Protein AF-A0A9X6SUN3-F1 (afdb_monomer)

Nearest PDB structures (foldseek):
  3gpv-assembly1_A  TM=6.582E-01  e=1.023E-02  [Bacillus thuringiensis] serovar konkukian
  4wls-assembly1_B  TM=5.507E-01  e=3.189E-02  Escherichia coli DH5[alpha]
  5d8c-assembly1_A  TM=5.685E-01  e=4.764E-02  Haemophilus influenzae Rd KW20
  6xh7-assembly1_G  TM=6.131E-01  e=9.940E-02  Escherichia coli
  2x4h-assembly1_D  TM=3.704E-01  e=5.093E-02  Saccharolobus solfataricus P2

Radius of gyration: 16.78 Å; Cα contacts (8 Å, |Δi|>4): 73; chains: 1; bounding box: 44×37×34 Å

Structure (mmCIF, N/CA/C/O backbone):
data_AF-A0A9X6SUN3-F1
#
_entry.id   AF-A0A9X6SUN3-F1
#
loop_
_atom_site.group_PDB
_atom_site.id
_atom_site.type_symbol
_atom_site.label_atom_id
_atom_site.label_alt_id
_atom_site.label_comp_id
_atom_site.label_asym_id
_atom_site.label_entity_id
_atom_site.label_seq_id
_atom_site.pdbx_PDB_ins_code
_atom_site.Cartn_x
_atom_site.Cartn_y
_atom_site.Cartn_z
_atom_site.occupancy
_atom_site.B_iso_or_equiv
_atom_site.auth_seq_id
_atom_site.auth_comp_id
_atom_site.auth_asym_id
_atom_site.auth_atom_id
_atom_site.pdbx_PDB_model_num
ATOM 1 N N . MET A 1 1 ? -6.641 11.101 -11.226 1.00 84.31 1 MET A N 1
ATOM 2 C CA . MET A 1 1 ? -6.070 9.754 -11.003 1.00 84.31 1 MET A CA 1
ATOM 3 C C . MET A 1 1 ? -4.673 9.700 -11.606 1.00 84.31 1 MET A C 1
ATOM 5 O O . MET A 1 1 ? -4.472 10.252 -12.681 1.00 84.31 1 MET A O 1
ATOM 9 N N . PHE A 1 2 ? -3.731 9.051 -10.929 1.00 90.69 2 PHE A N 1
ATOM 10 C CA . PHE A 1 2 ? -2.306 9.020 -11.242 1.00 90.69 2 PHE A CA 1
ATOM 11 C C . PHE A 1 2 ? -1.829 7.582 -11.454 1.00 90.69 2 PHE A C 1
ATOM 13 O O . PHE A 1 2 ? -2.244 6.666 -10.744 1.00 90.69 2 PHE A O 1
ATOM 20 N N . LYS A 1 3 ? -0.932 7.369 -12.418 1.00 91.56 3 LYS A N 1
ATOM 21 C CA . LYS A 1 3 ? -0.252 6.079 -12.607 1.00 91.56 3 LYS A CA 1
ATOM 22 C C . LYS A 1 3 ? 0.974 5.983 -11.688 1.00 91.56 3 LYS A C 1
ATOM 24 O O . LYS A 1 3 ? 1.619 7.008 -11.461 1.00 91.56 3 LYS A O 1
ATOM 29 N N . PRO A 1 4 ? 1.406 4.775 -11.273 1.00 91.12 4 PRO A N 1
ATOM 30 C CA . PRO A 1 4 ? 2.596 4.593 -10.436 1.00 91.12 4 PRO A CA 1
ATOM 31 C C . PRO A 1 4 ? 3.842 5.310 -10.971 1.00 91.12 4 PRO A C 1
ATOM 33 O O . PRO A 1 4 ? 4.560 5.952 -10.213 1.00 91.12 4 PRO A O 1
ATOM 36 N N . LYS A 1 5 ? 4.062 5.297 -12.295 1.00 93.06 5 LYS A N 1
ATOM 37 C CA . LYS A 1 5 ? 5.192 5.994 -12.936 1.00 93.06 5 LYS A CA 1
ATOM 38 C C . LYS A 1 5 ? 5.235 7.498 -12.635 1.00 93.06 5 LYS A C 1
ATOM 40 O O . LYS A 1 5 ? 6.319 8.061 -12.579 1.00 93.06 5 LYS A O 1
ATOM 45 N N . GLN A 1 6 ? 4.077 8.138 -12.479 1.00 92.69 6 GLN A N 1
ATOM 46 C CA . GLN A 1 6 ? 3.991 9.579 -12.238 1.00 92.69 6 GLN A CA 1
ATOM 47 C C . GLN A 1 6 ? 4.308 9.932 -10.789 1.00 92.69 6 GLN A C 1
ATOM 49 O O . GLN A 1 6 ? 4.820 11.017 -10.543 1.00 92.69 6 GLN A O 1
ATOM 54 N N . ILE A 1 7 ? 4.008 9.030 -9.849 1.00 93.62 7 ILE A N 1
ATOM 55 C CA . ILE A 1 7 ? 4.084 9.349 -8.424 1.00 93.62 7 ILE A CA 1
ATOM 56 C C . ILE A 1 7 ? 5.227 8.669 -7.671 1.00 93.62 7 ILE A C 1
ATOM 58 O O . ILE A 1 7 ? 5.565 9.099 -6.576 1.00 93.62 7 ILE A O 1
ATOM 62 N N . ALA A 1 8 ? 5.855 7.640 -8.246 1.00 94.38 8 ALA A N 1
ATOM 63 C CA . ALA A 1 8 ? 7.008 6.977 -7.638 1.00 94.38 8 ALA A CA 1
ATOM 64 C C . ALA A 1 8 ? 8.130 7.950 -7.211 1.00 94.38 8 ALA A C 1
ATOM 66 O O . ALA A 1 8 ? 8.654 7.770 -6.108 1.00 94.38 8 ALA A O 1
ATOM 67 N N . PRO A 1 9 ? 8.439 9.024 -7.975 1.00 94.38 9 PRO A N 1
ATOM 68 C CA . PRO A 1 9 ? 9.422 10.018 -7.547 1.00 94.38 9 PRO A CA 1
ATOM 69 C C . PRO A 1 9 ? 9.067 10.749 -6.244 1.00 94.38 9 PRO A C 1
ATOM 71 O O . PRO A 1 9 ? 9.979 11.085 -5.498 1.00 94.38 9 PRO A O 1
ATOM 74 N N . PHE A 1 10 ? 7.781 10.954 -5.922 1.00 92.94 10 PHE A N 1
ATOM 75 C CA . PHE A 1 10 ? 7.380 11.608 -4.663 1.00 92.94 10 PHE A CA 1
ATOM 76 C C . PHE A 1 10 ? 7.743 10.782 -3.428 1.00 92.94 10 PHE A C 1
ATOM 78 O O . PHE A 1 10 ? 7.952 11.336 -2.355 1.00 92.94 10 PHE A O 1
ATOM 85 N N . PHE A 1 11 ? 7.851 9.463 -3.587 1.00 93.38 11 PHE A N 1
ATOM 86 C CA . PHE A 1 11 ? 8.261 8.546 -2.526 1.00 93.38 11 PHE A CA 1
ATOM 87 C C . PHE A 1 11 ? 9.741 8.161 -2.623 1.00 93.38 1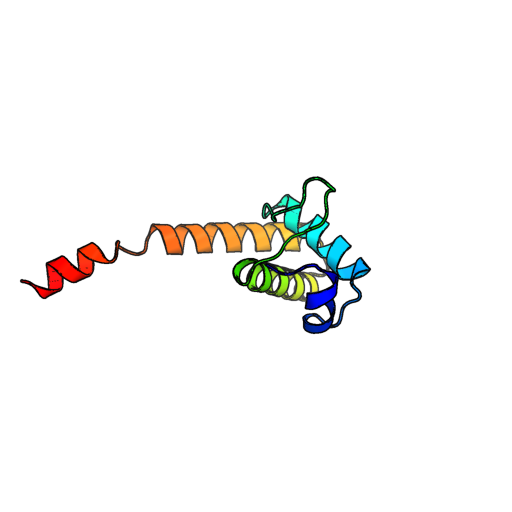1 PHE A C 1
ATOM 89 O O . PHE A 1 11 ? 10.178 7.252 -1.922 1.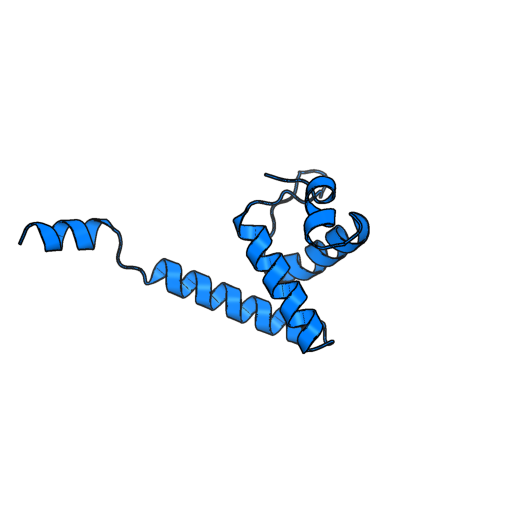00 93.38 11 PHE A O 1
ATOM 96 N N . SER A 1 12 ? 10.512 8.815 -3.500 1.00 94.19 12 SER A N 1
ATOM 97 C CA . SER A 1 12 ? 11.908 8.461 -3.786 1.00 94.19 12 SER A CA 1
ATOM 98 C C . SER A 1 12 ? 12.077 6.994 -4.210 1.00 94.19 12 SER A C 1
ATOM 100 O O . SER A 1 12 ? 13.056 6.338 -3.857 1.00 94.19 12 SER A O 1
ATOM 102 N N . MET A 1 13 ? 11.111 6.463 -4.970 1.00 94.94 13 MET A N 1
ATOM 103 C CA . MET A 1 13 ? 11.084 5.075 -5.434 1.00 94.94 13 MET A CA 1
ATOM 104 C C . MET A 1 13 ? 11.093 4.979 -6.956 1.00 94.94 13 MET A C 1
ATOM 106 O O . MET A 1 13 ? 10.634 5.865 -7.678 1.00 94.94 13 MET A O 1
ATOM 110 N N . THR A 1 14 ? 11.551 3.837 -7.462 1.00 95.94 14 THR A N 1
ATOM 111 C CA . THR A 1 14 ? 11.310 3.461 -8.858 1.00 95.94 14 THR A CA 1
ATOM 112 C C . THR A 1 14 ? 9.843 3.052 -9.063 1.00 95.94 14 THR A C 1
ATOM 114 O O . THR A 1 14 ? 9.194 2.567 -8.130 1.00 95.94 14 THR A O 1
ATOM 117 N N . PRO A 1 15 ? 9.297 3.156 -10.292 1.00 93.88 15 PRO A N 1
ATOM 118 C CA . PRO A 1 15 ? 7.938 2.689 -10.582 1.00 93.88 15 PRO A CA 1
ATOM 119 C C . PRO A 1 15 ? 7.707 1.210 -10.236 1.00 93.88 15 PRO A C 1
ATOM 121 O O . PRO A 1 15 ? 6.592 0.831 -9.879 1.00 93.88 15 PRO A O 1
ATOM 124 N N . MET A 1 16 ? 8.754 0.383 -10.324 1.00 94.25 16 MET A N 1
ATOM 125 C CA . MET A 1 16 ? 8.709 -1.036 -9.969 1.00 94.25 16 MET A CA 1
ATOM 126 C C . MET A 1 16 ? 8.557 -1.231 -8.457 1.00 94.25 16 MET A C 1
ATOM 128 O O . MET A 1 16 ? 7.607 -1.883 -8.034 1.00 94.25 16 MET A O 1
ATOM 132 N N . GLN A 1 17 ? 9.413 -0.593 -7.651 1.00 95.44 17 GLN A N 1
ATOM 133 C CA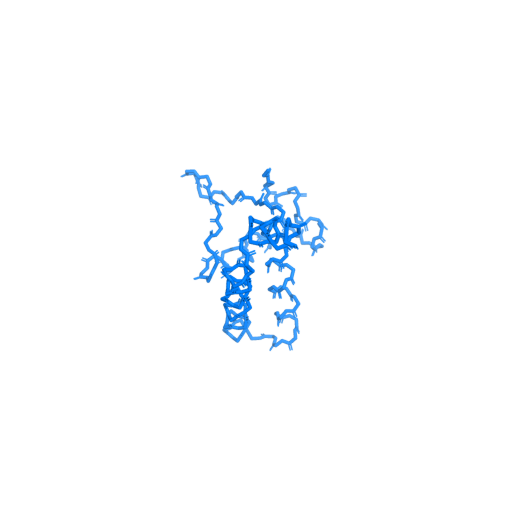 . GLN A 1 17 ? 9.335 -0.641 -6.182 1.00 95.44 17 GLN A CA 1
ATOM 134 C C . GLN A 1 17 ? 7.996 -0.113 -5.661 1.00 95.44 17 GLN A C 1
ATOM 136 O O . GLN A 1 17 ? 7.398 -0.691 -4.750 1.00 95.44 17 GLN A O 1
ATOM 141 N N . LEU A 1 18 ? 7.490 0.966 -6.267 1.00 96.00 18 LEU A N 1
ATOM 142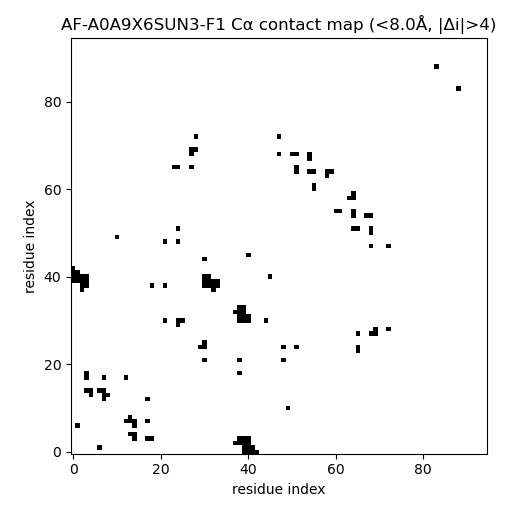 C CA . LEU A 1 18 ? 6.165 1.463 -5.929 1.00 96.00 18 LEU A CA 1
ATOM 143 C C . LEU A 1 18 ? 5.092 0.430 -6.293 1.00 96.00 18 LEU A C 1
ATOM 145 O O . LEU A 1 18 ? 4.222 0.154 -5.482 1.00 96.00 18 LEU A O 1
ATOM 149 N N . SER A 1 19 ? 5.158 -0.188 -7.473 1.00 94.81 19 SER A N 1
ATOM 150 C CA . SER A 1 19 ? 4.178 -1.208 -7.875 1.00 94.81 19 SER A CA 1
ATOM 151 C C . SER A 1 19 ? 4.169 -2.418 -6.937 1.00 94.81 19 SER A C 1
ATOM 153 O O . SER A 1 19 ? 3.099 -2.941 -6.634 1.00 94.81 19 SER A O 1
ATOM 155 N N . GLU A 1 20 ? 5.331 -2.847 -6.443 1.00 94.75 20 GLU A N 1
ATOM 156 C CA . GLU A 1 20 ? 5.432 -3.885 -5.412 1.00 94.75 20 GLU A CA 1
ATOM 157 C C . GLU A 1 20 ? 4.780 -3.434 -4.107 1.00 94.75 20 GLU A C 1
ATOM 159 O O . GLU A 1 20 ? 3.929 -4.141 -3.577 1.00 94.75 20 GLU A O 1
ATOM 164 N N . THR A 1 21 ? 5.097 -2.223 -3.647 1.00 95.19 21 THR A N 1
ATOM 165 C CA . THR A 1 21 ? 4.491 -1.613 -2.454 1.00 95.19 21 THR A CA 1
ATOM 166 C C . THR A 1 21 ? 2.965 -1.555 -2.558 1.00 95.19 21 THR A C 1
ATOM 168 O O . THR A 1 21 ? 2.266 -1.941 -1.625 1.00 95.19 21 THR A O 1
ATOM 171 N N . LEU A 1 22 ? 2.428 -1.153 -3.713 1.00 96.00 22 LEU A N 1
ATOM 172 C CA . LEU A 1 22 ? 0.985 -1.102 -3.955 1.00 96.00 22 LEU A CA 1
ATOM 173 C C . LEU A 1 22 ? 0.343 -2.490 -3.900 1.00 96.00 22 LEU A C 1
ATOM 175 O O . LEU A 1 22 ? -0.757 -2.616 -3.377 1.00 96.00 22 LEU A O 1
ATOM 179 N N . ARG A 1 23 ? 1.024 -3.545 -4.372 1.00 95.19 23 ARG A N 1
ATOM 180 C CA . ARG A 1 23 ? 0.535 -4.928 -4.213 1.00 95.19 23 ARG A CA 1
ATOM 181 C C . ARG A 1 23 ? 0.469 -5.348 -2.747 1.00 95.19 23 ARG A C 1
ATOM 183 O O . ARG A 1 23 ? -0.445 -6.076 -2.385 1.00 95.19 23 ARG A O 1
ATOM 190 N N . GLU A 1 24 ? 1.413 -4.907 -1.914 1.00 94.69 24 GLU A N 1
ATOM 191 C CA . GLU A 1 24 ? 1.380 -5.179 -0.470 1.00 94.69 24 GLU A CA 1
ATOM 192 C C . GLU A 1 24 ? 0.199 -4.469 0.197 1.00 94.69 24 GLU A C 1
ATOM 194 O O . GLU A 1 24 ? -0.566 -5.102 0.920 1.00 94.69 24 GLU A O 1
ATOM 199 N N . ILE A 1 25 ? 0.024 -3.179 -0.095 1.00 95.38 25 ILE A N 1
ATOM 200 C CA . ILE A 1 25 ? -1.067 -2.353 0.439 1.00 95.38 25 ILE A CA 1
ATOM 201 C C . ILE A 1 25 ? -2.432 -2.888 -0.006 1.00 95.38 25 ILE A C 1
ATOM 203 O O . ILE A 1 25 ? -3.356 -2.951 0.803 1.00 95.38 25 ILE A O 1
ATOM 207 N N . HIS A 1 26 ? -2.548 -3.335 -1.262 1.00 95.31 26 HIS A N 1
ATOM 208 C CA . HIS A 1 26 ? -3.801 -3.819 -1.849 1.00 95.31 26 HIS A CA 1
ATOM 209 C C . HIS A 1 26 ? -4.447 -4.977 -1.071 1.00 95.31 26 HIS A C 1
ATOM 211 O O . HIS A 1 26 ? -5.654 -5.177 -1.156 1.00 95.31 26 HIS A O 1
ATOM 217 N N . VAL A 1 27 ? 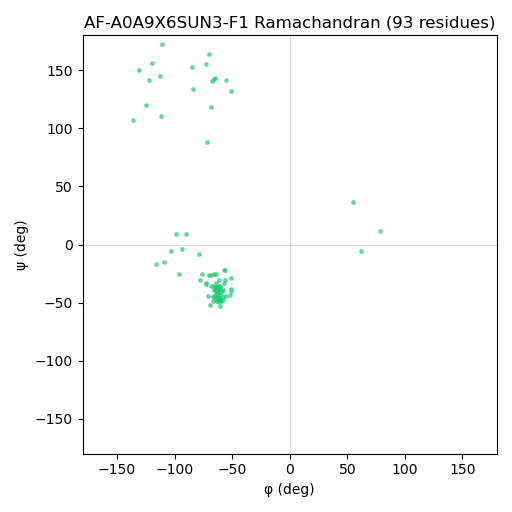-3.665 -5.714 -0.274 1.00 92.88 27 VAL A N 1
ATOM 218 C CA . VAL A 1 27 ? -4.161 -6.798 0.589 1.00 92.88 27 VAL A CA 1
ATOM 219 C C . VAL A 1 27 ? -5.119 -6.290 1.672 1.00 92.88 27 VAL A C 1
ATOM 221 O O . VAL A 1 27 ? -6.033 -7.012 2.061 1.00 92.88 27 VAL A O 1
ATOM 224 N N . VAL A 1 28 ? -4.906 -5.072 2.176 1.00 93.06 28 VAL A N 1
ATOM 225 C CA . VAL A 1 28 ? -5.696 -4.487 3.277 1.00 93.06 28 VAL A CA 1
ATOM 226 C C . VAL A 1 28 ? -6.474 -3.240 2.863 1.00 93.06 28 VAL A C 1
ATOM 228 O O . VAL A 1 28 ? -7.404 -2.848 3.560 1.00 93.06 28 VAL A O 1
ATOM 231 N N . TYR A 1 29 ? -6.121 -2.632 1.731 1.00 93.06 29 TYR A N 1
ATOM 232 C CA . TYR A 1 29 ? -6.758 -1.434 1.201 1.00 93.06 29 TYR A CA 1
ATOM 233 C C . TYR A 1 29 ? -6.990 -1.584 -0.308 1.00 93.06 29 TYR A C 1
ATOM 235 O O . TYR A 1 29 ? -6.024 -1.535 -1.075 1.00 93.06 29 TYR A O 1
ATOM 243 N N . PRO A 1 30 ? -8.237 -1.780 -0.768 1.00 92.38 30 PRO A N 1
ATOM 244 C CA . PRO A 1 30 ? -8.528 -2.113 -2.159 1.00 92.38 30 PRO A CA 1
ATOM 245 C C . PRO A 1 30 ? -8.299 -0.917 -3.096 1.00 92.38 30 PRO A C 1
ATOM 247 O O . PRO A 1 30 ? -9.201 -0.146 -3.405 1.00 92.38 30 PRO A O 1
ATOM 250 N N . LEU A 1 31 ? -7.064 -0.785 -3.577 1.00 93.88 31 LEU A N 1
ATOM 251 C CA . LEU A 1 31 ? -6.676 0.197 -4.592 1.00 93.88 31 LEU A CA 1
ATOM 252 C C . LEU A 1 31 ? -7.365 -0.057 -5.940 1.00 93.88 31 LEU A C 1
ATOM 254 O O . LEU A 1 31 ? -7.472 -1.201 -6.387 1.00 93.88 31 LEU A O 1
ATOM 258 N N . HIS A 1 32 ? -7.724 1.017 -6.642 1.00 93.19 32 HIS A N 1
ATOM 259 C CA . HIS A 1 32 ? -8.266 0.920 -7.994 1.00 93.19 32 HIS A CA 1
ATOM 260 C C . HIS A 1 32 ? -7.224 0.419 -9.005 1.00 93.19 32 HIS A C 1
ATOM 262 O O . HIS A 1 32 ? -6.050 0.805 -8.990 1.00 93.19 32 HIS A O 1
ATOM 268 N N . GLN A 1 33 ? -7.680 -0.424 -9.932 1.00 93.31 33 GLN A N 1
ATOM 269 C CA . GLN A 1 33 ? -6.878 -0.983 -11.017 1.00 93.31 33 GLN A CA 1
ATOM 270 C C . GLN A 1 33 ? -7.599 -0.830 -12.361 1.00 93.31 33 GLN A C 1
ATOM 272 O O . GLN A 1 33 ? -8.827 -0.823 -12.432 1.00 93.31 33 GLN A O 1
ATOM 277 N N . THR A 1 34 ? -6.833 -0.713 -13.444 1.00 89.00 34 THR A N 1
ATOM 278 C CA . THR A 1 34 ? -7.352 -0.846 -14.810 1.00 89.00 34 THR A CA 1
ATOM 279 C C . THR A 1 34 ? -7.744 -2.301 -15.095 1.00 89.00 34 THR A C 1
ATOM 281 O O . THR A 1 34 ? -7.247 -3.205 -14.422 1.00 89.00 34 THR A O 1
ATOM 284 N N . PRO A 1 35 ? -8.527 -2.576 -16.157 1.00 87.44 35 PRO A N 1
ATOM 285 C CA . PRO A 1 35 ? -8.809 -3.949 -16.596 1.00 87.44 35 PRO A CA 1
ATOM 286 C C . PRO A 1 35 ? -7.555 -4.785 -16.905 1.00 87.44 35 PRO A C 1
ATOM 288 O O . PRO A 1 35 ? -7.595 -6.007 -16.864 1.00 87.44 35 PRO A O 1
ATOM 291 N N . LEU A 1 36 ? -6.428 -4.125 -17.197 1.00 87.31 36 LEU A N 1
ATOM 292 C CA . LEU A 1 36 ? -5.126 -4.754 -17.439 1.00 87.31 36 LE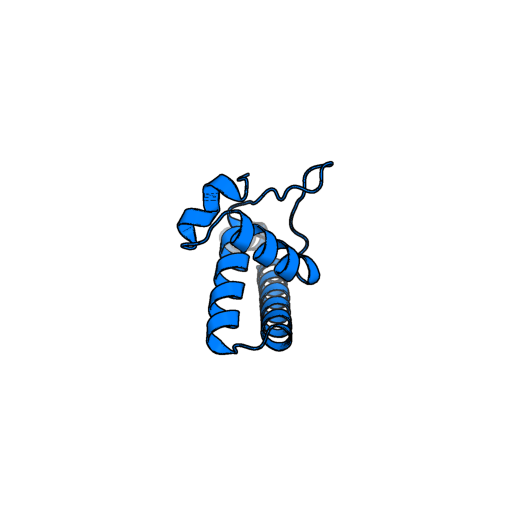U A CA 1
ATOM 293 C C . LEU A 1 36 ? -4.283 -4.908 -16.153 1.00 87.31 36 LEU A C 1
ATOM 295 O O . LEU A 1 36 ? -3.093 -5.201 -16.232 1.00 87.31 36 LEU A O 1
ATOM 299 N N . GLY A 1 37 ? -4.858 -4.654 -14.973 1.00 86.38 37 GLY A N 1
ATOM 300 C CA . GLY A 1 37 ? -4.208 -4.831 -13.670 1.00 86.38 37 GLY A CA 1
ATOM 301 C C . GLY A 1 37 ? -3.226 -3.723 -13.270 1.00 86.38 37 GLY A C 1
ATOM 302 O O . GLY A 1 37 ? -2.469 -3.883 -12.315 1.00 86.38 37 GLY A O 1
ATOM 303 N N . SER A 1 38 ? -3.198 -2.592 -13.981 1.00 88.81 38 SER A N 1
ATOM 304 C CA . SER A 1 38 ? -2.349 -1.451 -13.605 1.00 88.81 38 SER A CA 1
ATOM 305 C C . SER A 1 38 ? -3.035 -0.588 -12.553 1.00 88.81 38 SER A C 1
ATOM 307 O O . SER A 1 38 ? -4.189 -0.218 -12.737 1.00 88.81 38 SER A O 1
ATOM 309 N N . PHE A 1 39 ? -2.329 -0.200 -11.492 1.00 94.31 39 PHE A N 1
ATOM 310 C CA . PHE A 1 39 ? -2.901 0.667 -10.458 1.00 94.31 39 PHE A CA 1
ATOM 311 C C . PHE A 1 39 ? -3.236 2.073 -10.979 1.00 94.31 39 PHE A C 1
ATOM 313 O O . PHE A 1 39 ? -2.488 2.656 -11.772 1.00 94.31 39 PHE A O 1
ATOM 320 N N . LEU A 1 40 ? -4.348 2.618 -10.487 1.00 93.88 40 LEU A N 1
ATOM 321 C CA . LEU A 1 40 ? -4.785 3.999 -10.674 1.00 93.88 40 LEU A CA 1
ATOM 322 C C . LEU A 1 40 ? -5.014 4.623 -9.303 1.00 93.88 40 LEU A C 1
ATOM 324 O O . LEU A 1 40 ? -5.832 4.139 -8.532 1.00 93.88 40 LEU A O 1
ATOM 328 N N . LEU A 1 41 ? -4.281 5.692 -9.014 1.00 94.19 41 LEU A N 1
ATOM 329 C CA . LEU A 1 41 ? -4.177 6.243 -7.669 1.00 94.19 41 LEU A CA 1
ATOM 330 C C . LEU A 1 41 ? -4.833 7.616 -7.590 1.00 94.19 41 LEU A C 1
ATOM 332 O O . LEU A 1 41 ? -4.810 8.403 -8.537 1.00 94.19 41 LEU A O 1
ATOM 336 N N . THR A 1 42 ? -5.431 7.910 -6.458 1.00 93.62 42 THR A N 1
ATOM 337 C CA . THR A 1 42 ? -6.045 9.188 -6.109 1.00 93.62 42 THR A CA 1
ATOM 338 C C . THR A 1 42 ? -5.225 9.868 -5.019 1.00 93.62 42 THR A C 1
ATOM 340 O O . THR A 1 42 ? -4.294 9.282 -4.472 1.00 93.62 42 THR A O 1
ATOM 343 N N . GLU A 1 43 ? -5.556 11.115 -4.691 1.00 90.12 43 GLU A N 1
ATOM 344 C CA . GLU A 1 43 ? -4.889 11.832 -3.597 1.00 90.12 43 GLU A CA 1
ATOM 345 C C . GLU A 1 43 ? -5.092 11.137 -2.246 1.00 90.12 43 GLU A C 1
ATOM 347 O O . GLU A 1 43 ? -4.155 11.061 -1.456 1.00 90.12 43 GLU A O 1
ATOM 352 N N . LYS A 1 44 ? -6.273 10.539 -2.018 1.00 89.19 44 LYS A N 1
ATOM 353 C CA . LYS A 1 44 ? -6.550 9.742 -0.814 1.00 89.19 44 LYS A CA 1
ATOM 354 C C . LYS A 1 44 ? -5.610 8.542 -0.690 1.00 89.19 44 LYS A C 1
ATOM 356 O O . LYS A 1 44 ? -5.182 8.209 0.406 1.00 89.19 44 LYS A O 1
ATOM 361 N N . ASP A 1 45 ? -5.230 7.925 -1.806 1.00 93.31 45 ASP A N 1
ATOM 362 C CA . ASP A 1 45 ? -4.335 6.766 -1.782 1.00 93.31 45 ASP A CA 1
ATOM 363 C C . ASP A 1 45 ? -2.904 7.155 -1.382 1.00 93.31 45 ASP A C 1
ATOM 365 O O . ASP A 1 45 ? -2.180 6.339 -0.815 1.00 93.31 45 ASP A O 1
ATOM 369 N N . LEU A 1 46 ? -2.488 8.405 -1.632 1.00 92.75 46 LEU A N 1
ATOM 370 C CA . LEU A 1 46 ? -1.148 8.882 -1.280 1.00 92.75 46 LEU A CA 1
ATOM 371 C C . LEU A 1 46 ? -0.921 8.881 0.233 1.00 92.75 46 LEU A C 1
ATOM 373 O O . LEU A 1 46 ? 0.148 8.460 0.673 1.00 92.75 46 LEU A O 1
ATOM 377 N N . SER A 1 47 ? -1.919 9.285 1.026 1.00 91.94 47 SER A N 1
ATOM 378 C CA . SER A 1 47 ? -1.809 9.285 2.491 1.00 91.94 47 SER A CA 1
ATOM 379 C C . SER A 1 47 ? -1.710 7.863 3.056 1.00 91.94 47 SER A C 1
ATOM 381 O O . SER A 1 47 ? -0.940 7.613 3.988 1.00 91.94 47 SER A O 1
ATOM 383 N N . ILE A 1 48 ? -2.415 6.901 2.449 1.00 94.25 48 ILE A N 1
ATOM 384 C CA . ILE A 1 48 ? -2.320 5.477 2.796 1.00 94.25 48 ILE A CA 1
ATOM 385 C C . ILE A 1 48 ? -0.931 4.926 2.460 1.00 94.25 48 ILE A C 1
ATOM 387 O O . ILE A 1 48 ? -0.322 4.248 3.289 1.00 94.25 48 ILE A O 1
ATOM 391 N N . ILE A 1 49 ? -0.396 5.248 1.277 1.00 94.94 49 ILE A N 1
ATOM 392 C CA . ILE A 1 49 ? 0.955 4.837 0.865 1.00 94.94 49 ILE A CA 1
ATOM 393 C C . ILE A 1 49 ? 2.002 5.421 1.817 1.00 94.94 49 ILE A C 1
ATOM 395 O O . ILE A 1 49 ? 2.862 4.691 2.305 1.00 94.94 49 ILE A O 1
ATOM 399 N N . GLU A 1 50 ? 1.915 6.710 2.136 1.00 94.25 50 GLU A N 1
ATOM 400 C CA . GLU A 1 50 ? 2.842 7.362 3.060 1.00 94.25 50 GLU A CA 1
ATOM 401 C C . GLU A 1 50 ? 2.795 6.727 4.458 1.00 94.25 50 GLU A C 1
ATOM 403 O O . GLU A 1 50 ? 3.839 6.440 5.052 1.00 94.25 50 GLU A O 1
ATOM 408 N N . THR A 1 51 ? 1.591 6.440 4.959 1.00 93.88 51 THR A N 1
ATOM 409 C CA . THR A 1 51 ? 1.389 5.766 6.248 1.00 93.88 51 THR A CA 1
ATOM 410 C C . THR A 1 51 ? 2.010 4.374 6.237 1.00 93.88 51 THR A C 1
ATOM 412 O O . THR A 1 51 ? 2.742 4.020 7.160 1.00 93.88 51 THR A O 1
ATOM 415 N N . TYR A 1 52 ? 1.796 3.600 5.170 1.00 95.44 52 TYR A N 1
ATOM 416 C CA . TYR A 1 52 ? 2.417 2.289 5.015 1.00 95.44 52 TYR A CA 1
ATOM 417 C C . TYR A 1 52 ? 3.944 2.372 5.063 1.00 95.44 52 TYR A C 1
ATOM 419 O O . TYR A 1 52 ? 4.575 1.607 5.788 1.00 95.44 52 TYR A O 1
ATOM 427 N N . LEU A 1 53 ? 4.544 3.309 4.324 1.00 94.94 53 LEU A N 1
ATOM 428 C CA . LEU A 1 53 ? 5.996 3.467 4.256 1.00 94.94 53 LEU A CA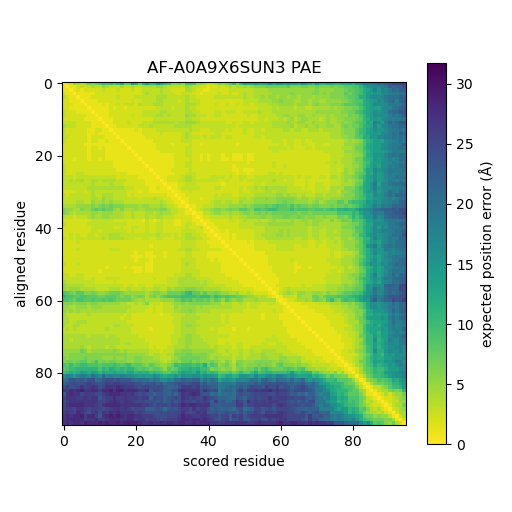 1
ATOM 429 C C . LEU A 1 53 ? 6.598 3.862 5.608 1.00 94.94 53 LEU A C 1
ATOM 431 O O . LEU A 1 53 ? 7.578 3.250 6.037 1.00 94.94 53 LEU A O 1
ATOM 435 N N . LYS A 1 54 ? 5.978 4.813 6.314 1.00 93.56 54 LYS A N 1
ATOM 436 C CA . LYS A 1 54 ? 6.382 5.214 7.672 1.00 93.56 54 LYS A CA 1
ATOM 437 C C . LYS A 1 54 ? 6.303 4.039 8.645 1.00 93.56 54 LYS A C 1
ATOM 439 O O . LYS A 1 54 ? 7.272 3.734 9.336 1.00 93.56 54 LYS A O 1
ATOM 444 N N . THR A 1 55 ? 5.185 3.322 8.645 1.00 92.31 55 THR A N 1
ATOM 445 C CA . THR A 1 55 ? 4.985 2.142 9.492 1.00 92.31 55 THR A CA 1
ATOM 446 C C . THR A 1 55 ? 5.979 1.026 9.136 1.00 92.31 55 THR A C 1
ATOM 448 O O . THR A 1 55 ? 6.533 0.377 10.023 1.00 92.31 55 THR A O 1
ATOM 451 N N . LYS A 1 56 ? 6.277 0.815 7.848 1.00 93.50 56 LYS A N 1
ATOM 452 C CA . LYS A 1 56 ? 7.265 -0.176 7.391 1.00 93.50 56 LYS A CA 1
ATOM 453 C C . LYS A 1 56 ? 8.666 0.158 7.893 1.00 93.50 56 LYS A C 1
ATOM 455 O O . LYS A 1 56 ? 9.363 -0.743 8.353 1.00 93.50 56 LYS A O 1
ATOM 460 N N . MET A 1 57 ? 9.053 1.434 7.853 1.00 92.06 57 MET A N 1
ATOM 461 C CA . MET A 1 57 ? 10.328 1.901 8.401 1.00 92.06 57 MET A CA 1
ATOM 462 C C . MET A 1 57 ? 10.440 1.683 9.912 1.00 92.06 57 MET A C 1
ATOM 464 O O . MET A 1 57 ? 11.507 1.307 10.383 1.00 92.06 57 MET A O 1
ATOM 468 N N . LEU A 1 58 ? 9.358 1.899 10.665 1.00 90.81 58 LEU A N 1
ATOM 469 C CA . LEU A 1 58 ? 9.368 1.763 12.124 1.00 90.81 58 LEU A CA 1
ATOM 470 C C . LEU A 1 58 ? 9.477 0.308 12.584 1.00 90.81 58 LEU A C 1
ATOM 472 O O . LEU A 1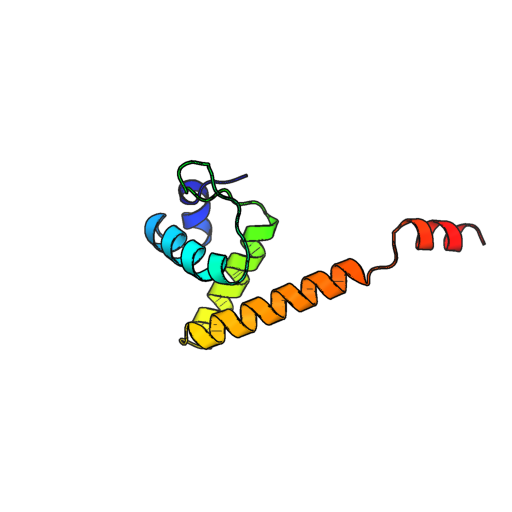 58 ? 10.230 0.005 13.505 1.00 90.81 58 LEU A O 1
ATOM 476 N N . PHE A 1 59 ? 8.721 -0.594 11.958 1.00 88.25 59 PHE A N 1
ATOM 477 C CA . PHE A 1 59 ? 8.619 -1.971 12.438 1.00 88.25 59 PHE A CA 1
ATOM 478 C C . PHE A 1 59 ? 9.563 -2.944 11.732 1.00 88.25 59 PHE A C 1
ATOM 480 O O . PHE A 1 59 ? 9.838 -4.012 12.276 1.00 88.25 59 PHE A O 1
ATOM 487 N N . GLY A 1 60 ? 9.989 -2.658 10.496 1.00 86.19 60 GLY A N 1
ATOM 488 C CA . GLY A 1 60 ? 10.791 -3.572 9.666 1.00 86.19 60 GLY A CA 1
ATOM 489 C C . GLY A 1 60 ? 10.108 -4.909 9.322 1.00 86.19 60 GLY A C 1
ATOM 490 O O . GLY A 1 60 ? 10.629 -5.691 8.530 1.00 86.19 60 GLY A O 1
ATOM 491 N N . ASN A 1 61 ? 8.928 -5.182 9.886 1.00 90.75 61 ASN A N 1
ATOM 492 C CA . ASN A 1 61 ? 8.172 -6.415 9.741 1.00 90.75 61 ASN A CA 1
ATOM 493 C C . ASN A 1 61 ? 6.895 -6.157 8.943 1.00 90.75 61 ASN A C 1
ATOM 495 O O . ASN A 1 61 ? 5.939 -5.566 9.443 1.00 90.75 61 ASN A O 1
ATOM 499 N N . LYS A 1 62 ? 6.854 -6.698 7.723 1.00 89.81 62 LYS A N 1
ATOM 500 C CA . LYS A 1 62 ? 5.731 -6.555 6.790 1.00 89.81 62 LYS A CA 1
ATOM 501 C C . LYS A 1 62 ? 4.374 -6.923 7.396 1.00 89.81 62 LYS A C 1
ATOM 503 O O . LYS A 1 62 ? 3.400 -6.215 7.164 1.00 89.81 62 LYS A O 1
ATOM 508 N N . LYS A 1 63 ? 4.285 -8.024 8.151 1.00 91.56 63 LYS A N 1
ATOM 509 C CA . LYS A 1 63 ? 3.005 -8.481 8.715 1.00 91.56 63 LYS A CA 1
ATOM 510 C C . LYS A 1 63 ? 2.473 -7.462 9.718 1.00 91.56 63 LYS A C 1
ATOM 512 O O . LYS A 1 63 ? 1.309 -7.090 9.643 1.00 91.56 63 LYS A O 1
ATOM 517 N N . LEU A 1 64 ? 3.341 -6.991 10.611 1.00 91.56 64 LEU A N 1
ATOM 518 C CA . LEU A 1 64 ? 2.984 -5.990 11.611 1.00 91.56 64 LEU A CA 1
ATOM 519 C C . LEU A 1 64 ? 2.622 -4.650 10.954 1.00 91.56 64 LEU A C 1
ATOM 521 O O . LEU A 1 64 ? 1.640 -4.023 11.339 1.00 91.56 64 LEU A O 1
ATOM 525 N N . THR A 1 65 ? 3.345 -4.259 9.902 1.00 93.88 65 THR A N 1
ATOM 526 C CA . THR A 1 65 ? 3.022 -3.064 9.115 1.00 93.88 65 THR A CA 1
ATOM 527 C C . THR A 1 65 ? 1.616 -3.116 8.526 1.00 93.88 65 THR A C 1
ATOM 529 O O . THR A 1 65 ? 0.886 -2.133 8.617 1.00 93.88 65 THR A O 1
ATOM 532 N N . LEU A 1 66 ? 1.221 -4.249 7.940 1.00 93.81 66 LEU A N 1
ATOM 533 C CA . LEU A 1 66 ? -0.110 -4.400 7.349 1.00 93.81 66 LEU A CA 1
ATOM 534 C C . LEU A 1 66 ? -1.221 -4.403 8.404 1.00 93.81 66 LEU A C 1
ATOM 536 O O . LEU A 1 66 ? -2.279 -3.839 8.145 1.00 93.81 66 LEU A O 1
ATOM 540 N N . VAL A 1 67 ? -0.977 -4.985 9.584 1.00 93.94 67 VAL A N 1
ATOM 541 C CA . VAL A 1 67 ? -1.921 -4.922 10.715 1.00 93.94 67 VAL A CA 1
ATOM 542 C C . VAL A 1 67 ? -2.151 -3.469 11.130 1.00 93.94 67 VAL A C 1
ATOM 544 O O . VAL A 1 67 ? -3.283 -3.006 11.110 1.00 93.94 67 VAL A O 1
ATOM 547 N N . HIS A 1 68 ? -1.083 -2.711 11.386 1.00 92.62 68 HIS A N 1
ATOM 548 C CA . HIS A 1 68 ? -1.214 -1.304 11.773 1.00 92.62 68 HIS A CA 1
ATOM 549 C C . HIS A 1 68 ? -1.837 -0.428 10.685 1.00 92.62 68 HIS A C 1
ATOM 551 O O . HIS A 1 68 ? -2.595 0.488 10.997 1.00 92.62 68 HIS A O 1
ATOM 557 N N . LEU A 1 69 ? -1.527 -0.689 9.411 1.00 93.69 69 LEU A N 1
ATOM 558 C CA . LEU A 1 69 ? -2.156 0.036 8.311 1.00 93.69 69 LEU A CA 1
ATOM 559 C C . LEU A 1 69 ? -3.665 -0.227 8.274 1.00 93.69 69 LEU A C 1
ATOM 561 O O . LEU A 1 69 ? -4.438 0.709 8.088 1.00 93.69 69 LEU A O 1
ATOM 565 N N . LYS A 1 70 ? -4.079 -1.482 8.471 1.00 93.75 70 LYS A N 1
ATOM 566 C CA . LYS A 1 70 ? -5.491 -1.858 8.518 1.00 93.75 70 LYS A CA 1
ATOM 567 C C . LYS A 1 70 ? -6.213 -1.155 9.671 1.00 93.75 70 LYS A C 1
ATOM 569 O O . LYS A 1 70 ? -7.224 -0.507 9.421 1.00 93.75 70 LYS A O 1
ATOM 574 N N . ASP A 1 71 ? -5.651 -1.197 10.879 1.00 92.81 71 ASP A N 1
ATOM 575 C CA . ASP A 1 71 ? -6.223 -0.522 12.052 1.00 92.81 71 ASP A CA 1
ATOM 576 C C . ASP A 1 71 ? -6.372 0.992 11.818 1.00 92.81 71 ASP A C 1
ATOM 578 O O . ASP A 1 71 ? -7.362 1.605 12.213 1.00 92.81 71 ASP A O 1
ATOM 582 N N . TYR A 1 72 ? -5.391 1.613 11.155 1.00 91.00 72 TYR A N 1
ATOM 583 C CA . TYR A 1 72 ? -5.448 3.028 10.790 1.00 91.00 72 TYR A CA 1
ATOM 584 C C . TYR A 1 72 ? -6.596 3.333 9.816 1.00 91.00 72 TYR A C 1
ATOM 586 O O . TYR A 1 72 ? -7.316 4.311 10.012 1.00 91.00 72 TYR A O 1
ATOM 594 N N . ILE A 1 73 ? -6.779 2.503 8.784 1.00 91.62 73 ILE A N 1
ATOM 595 C CA . ILE A 1 73 ? -7.854 2.667 7.793 1.00 91.62 73 ILE A CA 1
ATOM 596 C C . ILE A 1 73 ? -9.226 2.515 8.451 1.00 91.62 73 ILE A C 1
ATOM 598 O O . ILE A 1 73 ? -10.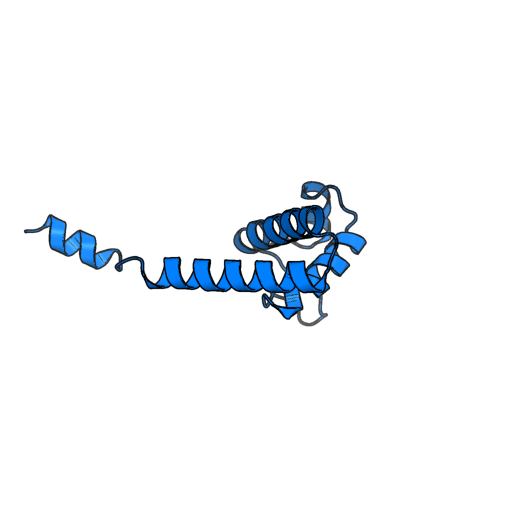116 3.321 8.188 1.00 91.62 73 ILE A O 1
ATOM 602 N N . GLU A 1 74 ? -9.395 1.509 9.311 1.00 91.12 74 GLU A N 1
ATOM 603 C CA . GLU A 1 74 ? -10.655 1.267 10.024 1.00 91.12 74 GLU A CA 1
ATOM 604 C C . GLU A 1 74 ? -11.017 2.460 10.914 1.00 91.12 74 GLU A C 1
ATOM 606 O O . GLU A 1 74 ? -12.116 2.995 10.790 1.00 91.12 74 GLU A O 1
ATOM 611 N N . ARG A 1 75 ? -10.062 2.982 11.694 1.00 88.25 75 ARG A N 1
ATOM 612 C CA . ARG A 1 75 ? -10.278 4.193 12.504 1.00 88.25 75 ARG A CA 1
ATOM 613 C C . ARG A 1 75 ? -10.620 5.415 11.664 1.00 88.25 75 ARG A C 1
ATOM 615 O O . ARG A 1 75 ? -11.499 6.181 12.035 1.00 88.25 75 ARG A O 1
ATOM 622 N N . LYS A 1 76 ? -9.945 5.612 10.528 1.00 86.25 76 LYS A N 1
ATOM 623 C CA . LYS A 1 76 ? -10.237 6.742 9.632 1.00 86.25 76 LYS A CA 1
ATOM 624 C C . LYS A 1 76 ? -11.645 6.669 9.059 1.00 86.25 76 LYS A C 1
ATOM 626 O O . LYS A 1 76 ? -12.310 7.693 8.952 1.00 86.25 76 LYS A O 1
ATOM 631 N N . ARG A 1 77 ? -12.104 5.464 8.732 1.00 86.06 77 ARG A N 1
ATOM 632 C CA . ARG A 1 77 ? -13.471 5.233 8.281 1.00 86.06 77 ARG A CA 1
ATOM 633 C C . ARG A 1 77 ? -14.485 5.500 9.393 1.00 86.06 77 ARG A C 1
ATOM 635 O O . ARG A 1 77 ? -15.484 6.160 9.141 1.00 86.06 77 ARG A O 1
ATOM 642 N N . GLU A 1 78 ? -14.220 5.029 10.608 1.00 85.06 78 GLU A N 1
ATOM 643 C CA . GLU A 1 78 ? -15.067 5.311 11.772 1.00 85.06 78 GLU A CA 1
ATOM 644 C C . GLU A 1 78 ? -15.126 6.811 12.078 1.00 85.06 78 GLU A C 1
ATOM 646 O O . GLU A 1 78 ? -16.193 7.322 12.396 1.00 85.06 78 GLU A O 1
ATOM 651 N N . GLU A 1 79 ? -14.013 7.538 11.957 1.00 81.75 79 GLU A N 1
ATOM 652 C CA . GLU A 1 79 ? -13.990 8.998 12.089 1.00 81.75 79 GLU A CA 1
ATOM 653 C C . GLU A 1 79 ? -14.884 9.663 11.033 1.00 81.75 79 GLU A C 1
ATOM 655 O O . GLU A 1 79 ? -15.704 10.495 11.403 1.00 81.75 79 GLU A O 1
ATOM 660 N N . GLU A 1 80 ? -14.778 9.276 9.754 1.00 78.56 80 GLU A N 1
ATOM 661 C CA . GLU A 1 80 ? -15.622 9.799 8.664 1.00 78.56 80 GLU A CA 1
ATOM 662 C C . GLU A 1 80 ? -17.116 9.470 8.856 1.00 78.56 80 GLU A C 1
ATOM 664 O O . GLU A 1 80 ? -17.965 10.314 8.575 1.00 78.56 80 GLU A O 1
ATOM 669 N N . GLU A 1 81 ? -17.451 8.276 9.356 1.00 74.44 81 GLU A N 1
ATOM 670 C CA . GLU A 1 81 ? -18.836 7.849 9.614 1.00 74.44 81 GLU A CA 1
ATOM 671 C C . GLU A 1 81 ? -19.436 8.490 10.884 1.00 74.44 81 GLU A C 1
ATOM 673 O O . GLU A 1 81 ? -20.654 8.653 10.968 1.00 74.44 81 GLU A O 1
ATOM 678 N N . ASN A 1 82 ? -18.604 8.886 11.856 1.00 64.81 82 ASN A N 1
ATOM 679 C CA . ASN A 1 82 ? -19.033 9.527 13.107 1.00 64.81 82 ASN A CA 1
ATOM 680 C C . ASN A 1 82 ? -19.026 11.066 13.064 1.00 64.81 82 ASN A C 1
ATOM 682 O O . ASN A 1 82 ? -19.453 11.697 14.037 1.00 64.81 82 ASN A O 1
ATOM 686 N N . VAL A 1 83 ? -18.578 11.699 11.973 1.00 62.78 83 VAL A N 1
ATOM 687 C CA . VAL A 1 83 ? -18.821 13.136 11.779 1.00 62.78 83 VAL A CA 1
ATOM 688 C C . VAL A 1 83 ? -20.319 13.327 11.548 1.00 62.78 83 VAL A C 1
ATOM 690 O O . VAL A 1 83 ? -20.884 12.789 10.595 1.00 62.78 83 VAL A O 1
ATOM 693 N N . ALA A 1 84 ? -20.978 14.079 12.436 1.00 58.47 84 ALA A N 1
ATOM 694 C CA . ALA A 1 84 ? -22.377 14.449 12.254 1.00 58.47 84 ALA A CA 1
ATOM 695 C C . ALA A 1 84 ? -22.558 15.048 10.845 1.00 58.47 84 ALA A C 1
ATOM 697 O O . ALA A 1 84 ? -21.758 15.897 10.450 1.00 58.47 84 ALA A O 1
ATOM 698 N N . PRO A 1 85 ? -23.570 14.623 10.071 1.00 63.88 85 PRO A N 1
ATOM 699 C CA . PRO A 1 85 ? -23.759 15.136 8.721 1.00 63.88 85 PRO A CA 1
ATOM 700 C C . PRO A 1 85 ? -23.856 16.666 8.725 1.00 63.88 85 PRO A C 1
ATOM 702 O O . PRO A 1 85 ? -24.515 17.224 9.600 1.00 63.88 85 PRO A O 1
ATOM 705 N N . ASP A 1 86 ? -23.284 17.345 7.728 1.00 60.81 86 ASP A N 1
ATOM 706 C CA . ASP A 1 86 ? -23.243 18.820 7.654 1.00 60.81 86 ASP A CA 1
ATOM 707 C C . ASP A 1 86 ? -24.614 19.503 7.846 1.00 60.81 86 ASP A C 1
ATOM 709 O O . ASP A 1 86 ? -24.706 20.612 8.378 1.00 60.81 86 ASP A O 1
ATOM 713 N N . TRP A 1 87 ? -25.713 18.831 7.481 1.00 63.94 87 TRP A N 1
ATOM 714 C CA . TRP A 1 87 ? -27.070 19.345 7.694 1.00 63.94 87 TRP A CA 1
ATOM 715 C C . TRP A 1 87 ? -27.441 19.502 9.178 1.00 63.94 87 TRP A C 1
ATOM 717 O O . TRP A 1 87 ? -28.276 20.336 9.520 1.00 63.94 87 TRP A O 1
ATOM 727 N N . LEU A 1 88 ? -26.822 18.735 10.075 1.00 65.31 88 LEU A N 1
ATOM 728 C CA . LEU A 1 88 ? -27.102 18.749 11.512 1.00 65.31 88 LEU A CA 1
ATOM 729 C C . LEU A 1 88 ? -26.556 20.030 12.164 1.00 65.31 88 LEU A C 1
ATOM 731 O O . LEU A 1 88 ? -27.205 20.609 13.035 1.00 65.31 88 LEU A O 1
ATOM 735 N N . HIS A 1 89 ? -25.431 20.542 11.657 1.00 60.06 89 HIS A N 1
ATOM 736 C CA . HIS A 1 89 ? -24.891 21.853 12.024 1.00 60.06 89 HIS A CA 1
ATOM 737 C C . HIS A 1 89 ? -25.713 23.009 11.441 1.00 60.06 89 HIS A C 1
ATOM 739 O O . HIS A 1 89 ? -25.894 24.031 12.104 1.00 60.06 89 HIS A O 1
ATOM 745 N N . MET A 1 90 ? -26.278 22.838 10.240 1.00 59.50 90 MET A N 1
ATOM 746 C CA . MET A 1 90 ? -27.179 23.835 9.652 1.00 59.50 90 MET A CA 1
ATOM 747 C C . MET A 1 90 ? -28.452 24.020 10.486 1.00 59.50 90 MET A C 1
ATOM 749 O O . MET A 1 90 ? -28.850 25.154 10.737 1.00 59.50 90 MET A O 1
ATOM 753 N N . ILE A 1 91 ? -29.056 22.937 10.985 1.00 65.19 91 ILE A N 1
ATOM 754 C CA . ILE A 1 91 ? -30.267 23.009 11.822 1.00 65.19 91 ILE A CA 1
ATOM 755 C C . ILE A 1 91 ? -29.989 23.698 13.169 1.00 65.19 91 ILE A C 1
ATOM 757 O O . ILE A 1 91 ? -30.800 24.503 13.623 1.00 65.19 91 ILE A O 1
ATOM 761 N N . GLN A 1 92 ? -28.833 23.438 13.787 1.00 58.59 92 GLN A N 1
ATOM 762 C CA . GLN A 1 92 ? -28.453 24.060 15.063 1.00 58.59 92 GLN A CA 1
ATOM 763 C C . GLN A 1 92 ? -28.164 25.562 14.946 1.00 58.59 92 GLN A C 1
ATOM 765 O O . GLN A 1 92 ? -28.333 26.282 15.919 1.00 58.59 92 GLN A O 1
ATOM 770 N N . SER A 1 93 ? -27.762 26.042 13.766 1.00 58.44 93 SER A N 1
ATOM 771 C CA . SER A 1 93 ? -27.504 27.470 13.520 1.00 58.44 93 SER A CA 1
ATOM 772 C C . SER A 1 93 ? -28.764 28.320 13.290 1.00 58.44 93 SER A C 1
ATOM 774 O O . SER A 1 93 ? -28.669 29.542 13.202 1.00 58.44 93 SER A O 1
ATOM 776 N N . ILE A 1 94 ? -29.933 27.679 13.167 1.00 59.06 94 ILE A N 1
ATOM 777 C CA . ILE A 1 94 ? -31.238 28.322 12.924 1.00 59.06 94 ILE A CA 1
ATOM 778 C C . ILE A 1 94 ? -32.085 28.386 14.218 1.00 59.06 94 ILE A C 1
ATOM 780 O O . ILE A 1 94 ? -33.157 28.990 14.223 1.00 59.06 94 ILE A O 1
ATOM 784 N N . SER A 1 95 ? -31.611 27.780 15.317 1.00 50.00 95 SER A N 1
ATOM 785 C CA . SER A 1 95 ? -32.229 27.850 16.657 1.00 50.00 95 SER A CA 1
ATOM 786 C C . SER A 1 95 ? -31.599 28.952 17.503 1.00 50.00 95 SER A C 1
ATOM 788 O O . SER A 1 95 ? -32.341 29.546 18.315 1.00 50.00 95 SER A O 1
#

Secondary structure (DSSP, 8-state):
-B-HHHHGGGGT--HHHHHHHHHHHTTTS---B-TTS-B-B-HHHHHHHHHHHHHHHHH--HHHHHHHHHHHHHHHHHHHHHSPPHHHHHHHTT-

Solvent-accessible surface area (backbone atoms only — not comparable to full-atom values): 5547 Å² total; per-residue (Å²): 120,43,48,50,74,77,50,16,64,81,72,77,38,52,43,64,60,41,51,52,51,49,57,62,48,39,77,73,46,84,67,50,57,46,99,85,70,47,59,45,39,50,76,74,50,50,57,54,52,52,49,43,53,54,40,35,70,74,63,75,37,71,68,61,26,52,53,54,46,39,56,50,52,53,51,53,50,50,52,64,71,67,50,77,58,74,68,60,57,55,57,62,74,75,111

Foldseek 3Di:
DDFLCVCQVVVVHHSVVSVVLVVLQCVQPPFDADPVGTGDDDPVVVVLSVQLVVLCVVPVDSVVSNVVSNVVVVVVVVVVVPPDPPVVVVVVVVD

Organism: Bacillus cereus (NCBI:txid1396)

Sequence (95 aa):
MFKPKQIAPFFSMTPMQLSETLREIHVVYPLHQTPLGSFLLTEKDLSIIETYLKTKMLFGNKKLTLVHLKDYIERKREEEENVAPDWLHMIQSIS

Mean predicted aligned error: 7.26 Å

pLDDT: mean 87.26, std 11.67, range [50.0, 96.0]